Protein AF-A0A848RL17-F1 (afdb_monomer_lite)

Radius of gyration: 15.84 Å; chains: 1; bounding box: 39×20×40 Å

pLDDT: mean 93.87, std 6.32, range [52.44, 98.0]

Sequence (70 aa):
GIIENLIHKDLIRRDKKNLLVTEKGNRLVSIVEDKFKSAETTSEWEMKLAKISSGEVDKEDFLREIERSE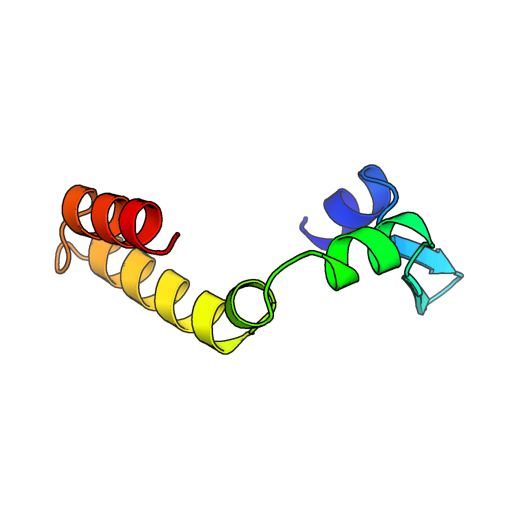

InterPro domains:
  IPR013497 DNA topoisomerase, type IA, central [PF01131] (2-63)
  IPR013497 DNA topoisomerase, type IA, central [PS52039] (1-70)
  IPR013824 DNA topoisomerase, type IA, central region, subdomain 1 [G3DSA:1.10.460.10] (1-69)
  IPR023405 DNA topoisomerase, type IA, core domain [SSF56712] (2-67)

Organism: NCBI:txid2731255

Structure (mmCIF, N/CA/C/O backbone):
data_AF-A0A848RL17-F1
#
_entry.id   AF-A0A848RL17-F1
#
loop_
_atom_site.group_PDB
_atom_site.id
_atom_site.type_symbol
_atom_site.label_atom_id
_atom_site.label_alt_id
_atom_site.label_comp_id
_atom_site.label_asym_id
_atom_site.label_entity_id
_atom_site.label_seq_id
_atom_site.pdbx_PDB_ins_code
_atom_site.Cartn_x
_atom_site.Cartn_y
_atom_site.Cartn_z
_atom_site.occupancy
_atom_site.B_iso_or_equiv
_atom_site.auth_seq_id
_atom_site.auth_comp_id
_atom_site.auth_asym_id
_atom_site.auth_atom_id
_atom_site.pdbx_PDB_model_num
ATOM 1 N N . GLY A 1 1 ? 10.066 -8.719 1.161 1.00 91.81 1 GLY A N 1
ATOM 2 C CA . GLY A 1 1 ? 9.528 -7.480 1.747 1.00 91.81 1 GLY A CA 1
ATOM 3 C C . GLY A 1 1 ? 8.647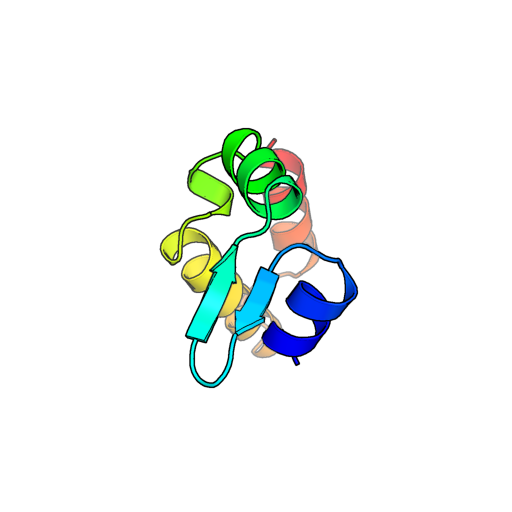 -6.773 0.737 1.00 91.81 1 GLY A C 1
ATOM 4 O O . GLY A 1 1 ? 8.317 -7.358 -0.294 1.00 91.81 1 GLY A O 1
ATOM 5 N N . ILE A 1 2 ? 8.237 -5.536 1.034 1.00 95.12 2 ILE A N 1
ATOM 6 C CA . ILE A 1 2 ? 7.336 -4.760 0.162 1.00 95.12 2 ILE A CA 1
ATOM 7 C C . ILE A 1 2 ? 7.986 -4.532 -1.212 1.00 95.12 2 ILE A C 1
ATOM 9 O O . ILE A 1 2 ? 7.359 -4.794 -2.235 1.00 95.12 2 ILE A O 1
ATOM 13 N N . ILE A 1 3 ? 9.268 -4.151 -1.247 1.00 96.06 3 ILE A N 1
ATOM 14 C CA . ILE A 1 3 ? 10.009 -3.893 -2.493 1.00 96.06 3 ILE A CA 1
ATOM 15 C C . ILE A 1 3 ? 10.099 -5.153 -3.365 1.00 96.06 3 ILE A C 1
ATOM 17 O O . ILE A 1 3 ? 9.824 -5.091 -4.562 1.00 96.06 3 ILE A O 1
ATOM 21 N N . GLU A 1 4 ? 10.439 -6.307 -2.788 1.00 96.50 4 GLU A N 1
ATOM 22 C CA . GLU A 1 4 ? 10.545 -7.563 -3.541 1.00 96.50 4 GLU A CA 1
ATOM 23 C C . GLU A 1 4 ? 9.192 -7.991 -4.116 1.00 96.50 4 GLU A C 1
ATOM 25 O O . GLU A 1 4 ? 9.140 -8.489 -5.237 1.00 96.50 4 GLU A O 1
ATOM 30 N N . ASN A 1 5 ? 8.095 -7.750 -3.390 1.00 97.31 5 ASN A N 1
ATOM 31 C CA . ASN A 1 5 ? 6.745 -8.037 -3.870 1.00 97.31 5 ASN A CA 1
ATOM 32 C C . ASN A 1 5 ? 6.365 -7.145 -5.064 1.00 97.31 5 ASN A C 1
ATOM 34 O O . ASN A 1 5 ? 5.797 -7.627 -6.041 1.00 97.31 5 ASN A O 1
ATOM 38 N N . LEU A 1 6 ? 6.718 -5.855 -5.022 1.00 97.12 6 LEU A N 1
ATOM 39 C CA . LEU A 1 6 ? 6.486 -4.935 -6.142 1.00 97.12 6 LEU A CA 1
ATOM 40 C C . LEU A 1 6 ? 7.287 -5.334 -7.392 1.00 97.12 6 LEU A C 1
ATOM 42 O O . LEU A 1 6 ? 6.762 -5.236 -8.502 1.00 97.12 6 LEU A O 1
ATOM 46 N N . ILE A 1 7 ? 8.522 -5.822 -7.217 1.00 97.12 7 ILE A N 1
ATOM 47 C CA . ILE A 1 7 ? 9.343 -6.362 -8.315 1.00 97.12 7 ILE A CA 1
ATOM 48 C C . ILE A 1 7 ? 8.735 -7.659 -8.856 1.00 97.12 7 ILE A C 1
ATOM 50 O O . ILE A 1 7 ? 8.566 -7.803 -10.063 1.00 97.12 7 ILE A O 1
ATOM 54 N N . HIS A 1 8 ? 8.356 -8.590 -7.977 1.00 97.38 8 HIS A N 1
ATOM 55 C CA . HIS A 1 8 ? 7.763 -9.872 -8.364 1.00 97.38 8 HIS A CA 1
ATOM 56 C C . HIS A 1 8 ? 6.450 -9.704 -9.146 1.00 97.38 8 HIS A C 1
ATOM 58 O O . HIS A 1 8 ? 6.181 -10.455 -10.079 1.00 97.38 8 HIS A O 1
ATOM 64 N N . LYS A 1 9 ? 5.651 -8.685 -8.806 1.00 96.88 9 LYS A N 1
ATOM 65 C CA . LYS A 1 9 ? 4.400 -8.342 -9.502 1.00 96.88 9 LYS A CA 1
ATOM 66 C C . LYS A 1 9 ? 4.593 -7.540 -10.796 1.00 96.88 9 LYS A C 1
ATOM 68 O O . LYS A 1 9 ? 3.591 -7.211 -11.442 1.00 96.88 9 LYS A O 1
ATOM 73 N N . ASP A 1 10 ? 5.834 -7.233 -11.175 1.00 97.00 10 ASP A N 1
ATOM 74 C CA . ASP A 1 10 ? 6.188 -6.415 -12.342 1.00 97.00 10 ASP A CA 1
ATOM 75 C C . ASP A 1 10 ? 5.600 -4.988 -12.288 1.00 97.00 10 ASP A C 1
ATOM 77 O O . ASP A 1 10 ? 5.181 -4.413 -13.291 1.00 97.00 10 ASP A O 1
ATOM 81 N N . LEU A 1 11 ? 5.516 -4.402 -11.087 1.00 97.50 11 LEU A N 1
ATOM 82 C CA . LEU A 1 11 ? 5.072 -3.012 -10.892 1.00 97.50 11 LEU A CA 1
ATOM 83 C C . LEU A 1 11 ? 6.253 -2.033 -10.893 1.00 97.50 11 LEU A C 1
ATOM 85 O O . LEU A 1 11 ? 6.128 -0.889 -11.330 1.00 97.50 11 LEU A O 1
ATOM 89 N N . ILE A 1 12 ? 7.412 -2.498 -10.427 1.00 97.56 12 ILE A N 1
ATOM 90 C CA . ILE A 1 12 ? 8.688 -1.782 -10.481 1.00 97.56 12 ILE A CA 1
ATOM 91 C C . ILE A 1 12 ? 9.790 -2.745 -10.932 1.00 97.56 12 ILE A C 1
ATOM 93 O O . ILE A 1 12 ? 9.685 -3.954 -10.745 1.00 97.56 12 ILE A O 1
ATOM 97 N N . ARG A 1 13 ? 10.887 -2.214 -11.466 1.00 97.00 13 ARG A N 1
ATOM 98 C CA . ARG A 1 13 ? 12.092 -2.975 -11.819 1.00 97.00 13 ARG A CA 1
ATOM 99 C C . ARG A 1 13 ? 13.333 -2.327 -11.223 1.00 97.00 13 ARG A C 1
ATOM 101 O O . ARG A 1 13 ? 13.380 -1.112 -11.037 1.00 97.00 13 ARG A O 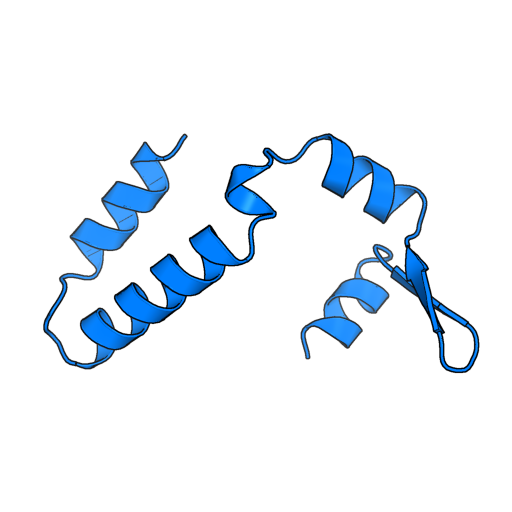1
ATOM 108 N N . ARG A 1 14 ? 14.352 -3.137 -10.945 1.00 96.94 14 ARG A N 1
ATOM 109 C CA . ARG A 1 14 ? 15.644 -2.644 -10.461 1.00 96.94 14 ARG A CA 1
ATOM 110 C C . ARG A 1 14 ? 16.572 -2.381 -11.642 1.00 96.94 14 ARG A C 1
ATOM 112 O O . ARG A 1 14 ? 16.826 -3.281 -12.434 1.00 96.94 14 ARG A O 1
ATOM 119 N N . ASP A 1 15 ? 17.094 -1.165 -11.719 1.00 96.12 15 ASP A N 1
ATOM 120 C CA . ASP A 1 15 ? 18.163 -0.783 -12.638 1.00 96.12 15 ASP A CA 1
ATOM 121 C C . ASP A 1 15 ? 19.367 -0.314 -11.818 1.00 96.12 15 ASP A C 1
ATOM 123 O O . ASP A 1 15 ? 19.400 0.799 -11.288 1.00 96.12 15 ASP A O 1
ATOM 127 N N . LYS A 1 16 ? 20.348 -1.206 -11.640 1.00 93.81 16 LYS A N 1
ATOM 128 C CA . LYS A 1 16 ? 21.494 -1.007 -10.738 1.00 93.81 16 LYS A CA 1
ATOM 129 C C . LYS A 1 16 ? 21.032 -0.651 -9.312 1.00 93.81 16 LYS A C 1
ATOM 131 O O . LYS A 1 16 ? 20.502 -1.507 -8.607 1.00 93.81 16 LYS A O 1
ATOM 136 N N . LYS A 1 17 ? 21.255 0.596 -8.880 1.00 94.69 17 LYS A N 1
ATOM 137 C CA . LYS A 1 17 ? 20.862 1.127 -7.563 1.00 94.69 17 LYS A CA 1
ATOM 138 C C . LYS A 1 17 ? 19.518 1.868 -7.587 1.00 94.69 17 LYS A C 1
ATOM 140 O O . LYS A 1 17 ? 19.081 2.338 -6.544 1.00 94.69 17 LYS A O 1
ATOM 145 N N . ASN A 1 18 ? 18.869 1.957 -8.746 1.00 96.00 18 ASN A N 1
ATOM 146 C CA . ASN A 1 18 ? 17.608 2.661 -8.930 1.00 96.00 18 ASN A CA 1
ATOM 147 C C . ASN A 1 18 ? 16.433 1.682 -8.991 1.00 96.00 18 ASN A C 1
ATOM 149 O O . ASN A 1 18 ? 16.564 0.544 -9.453 1.00 96.00 18 ASN A O 1
ATOM 153 N N . LEU A 1 19 ? 15.266 2.154 -8.560 1.00 97.25 19 LEU A N 1
ATOM 154 C CA . LEU A 1 19 ? 13.982 1.504 -8.794 1.00 97.25 19 LEU A CA 1
ATOM 155 C C . LEU A 1 19 ? 13.220 2.338 -9.821 1.00 97.25 19 LEU A C 1
ATOM 157 O O . LEU A 1 19 ? 13.021 3.533 -9.624 1.00 97.25 19 LEU A O 1
ATOM 161 N N . LEU A 1 20 ? 12.829 1.708 -10.923 1.00 97.69 20 LEU A N 1
ATOM 162 C CA . LEU A 1 20 ? 12.079 2.342 -12.001 1.00 97.69 20 LEU A CA 1
ATOM 163 C C . LEU A 1 20 ? 10.676 1.746 -12.047 1.00 97.69 20 LEU A C 1
ATOM 165 O O . LEU A 1 20 ? 10.520 0.526 -11.984 1.00 97.69 20 LEU A O 1
ATOM 169 N N . VAL A 1 21 ? 9.663 2.596 -12.185 1.00 97.19 21 VAL A N 1
ATOM 170 C CA . VAL A 1 21 ? 8.283 2.148 -12.387 1.00 97.19 21 VAL A CA 1
ATOM 171 C C . VAL A 1 21 ? 8.135 1.488 -13.761 1.00 97.19 21 VAL A C 1
ATOM 173 O O . VAL A 1 21 ? 8.757 1.916 -14.738 1.00 97.19 21 VAL A O 1
ATOM 176 N N . THR A 1 22 ? 7.347 0.418 -13.840 1.00 98.00 22 THR A N 1
ATOM 177 C CA . THR A 1 22 ? 6.985 -0.200 -15.123 1.00 98.00 22 THR A CA 1
ATOM 178 C C . THR A 1 22 ? 5.757 0.492 -15.710 1.00 98.00 22 THR A C 1
ATOM 180 O O . THR A 1 22 ? 5.016 1.192 -15.020 1.00 98.00 22 THR A O 1
ATOM 183 N N . GLU A 1 23 ? 5.481 0.270 -16.992 1.00 97.19 23 GLU A N 1
ATOM 184 C CA . GLU A 1 23 ? 4.249 0.768 -17.613 1.00 97.19 23 GLU A CA 1
ATOM 185 C C . GLU A 1 23 ? 2.992 0.211 -16.908 1.00 97.19 23 GLU A C 1
ATOM 187 O O . GLU A 1 23 ? 2.005 0.919 -16.708 1.00 97.19 23 GLU A O 1
ATOM 192 N N . LYS A 1 24 ? 3.055 -1.050 -16.457 1.00 97.12 24 LYS A N 1
ATOM 193 C CA . LYS A 1 24 ? 2.015 -1.696 -15.648 1.00 97.12 24 LYS A CA 1
ATOM 194 C C . LYS A 1 24 ? 1.835 -1.001 -14.296 1.00 97.12 24 LYS A C 1
ATOM 196 O O . LYS A 1 24 ? 0.699 -0.726 -13.916 1.00 97.12 24 LYS A O 1
ATOM 201 N N . GLY A 1 25 ? 2.932 -0.694 -13.602 1.00 96.81 25 GLY A N 1
ATOM 202 C CA . GLY A 1 25 ? 2.912 0.059 -12.347 1.00 96.81 25 GLY A CA 1
ATOM 203 C C . GLY A 1 25 ? 2.281 1.440 -12.512 1.00 96.81 25 GLY A C 1
ATOM 204 O O . GLY A 1 25 ? 1.384 1.793 -11.752 1.00 96.81 25 GLY A O 1
ATOM 205 N N . ASN A 1 26 ? 2.668 2.178 -13.556 1.00 96.75 26 ASN A N 1
ATOM 206 C CA . ASN A 1 26 ? 2.092 3.491 -13.854 1.00 96.75 26 ASN A CA 1
ATOM 207 C C . ASN A 1 26 ? 0.588 3.423 -14.131 1.00 96.75 26 ASN A C 1
ATOM 209 O O . ASN A 1 26 ? -0.168 4.214 -13.571 1.00 96.75 26 ASN A O 1
ATOM 213 N N . ARG A 1 27 ? 0.135 2.464 -14.949 1.00 97.00 27 ARG A N 1
ATOM 214 C CA . ARG A 1 27 ? -1.301 2.267 -15.204 1.00 97.00 27 ARG A CA 1
ATOM 215 C C . ARG A 1 27 ? -2.068 1.976 -13.919 1.00 97.00 27 ARG A C 1
ATOM 217 O O . ARG A 1 27 ? -3.089 2.609 -13.679 1.00 97.00 27 ARG A O 1
ATOM 224 N N . LEU A 1 28 ? -1.561 1.075 -13.077 1.00 95.38 28 LEU A N 1
ATOM 225 C CA . LEU A 1 28 ? -2.198 0.757 -11.800 1.00 95.38 28 LEU A CA 1
ATOM 226 C C . LEU A 1 28 ? -2.322 2.004 -10.917 1.00 95.38 28 LEU A C 1
ATOM 228 O O . LEU A 1 28 ? -3.405 2.322 -10.443 1.00 95.38 28 LEU A O 1
ATOM 232 N N . VAL A 1 29 ? -1.231 2.748 -10.743 1.00 93.44 29 VAL A N 1
ATOM 233 C CA . VAL A 1 29 ? -1.240 3.965 -9.922 1.00 93.44 29 VAL A CA 1
ATOM 234 C C . VAL A 1 29 ? -2.154 5.042 -10.518 1.00 93.44 29 VAL A C 1
ATOM 236 O O . VAL A 1 29 ? -2.728 5.820 -9.768 1.00 93.44 29 VAL A O 1
ATOM 239 N N . SER A 1 30 ? -2.354 5.085 -11.838 1.00 94.12 30 SER A N 1
ATOM 240 C CA . SER A 1 30 ? -3.259 6.063 -12.459 1.00 94.12 30 SER A CA 1
ATOM 241 C C . SER A 1 30 ? -4.749 5.805 -12.213 1.00 94.12 30 SER A C 1
ATOM 243 O O . SER A 1 30 ? -5.517 6.760 -12.233 1.00 94.12 30 SER A O 1
ATOM 245 N N . ILE A 1 31 ? -5.160 4.553 -11.972 1.00 95.56 31 ILE A N 1
ATOM 246 C CA . ILE A 1 31 ? -6.580 4.189 -11.795 1.00 95.56 31 ILE A CA 1
ATOM 247 C C . ILE A 1 31 ? -7.014 4.103 -10.331 1.00 95.56 31 ILE A C 1
ATOM 249 O O . ILE A 1 31 ? -8.204 4.122 -10.045 1.00 95.56 31 ILE A O 1
ATOM 253 N N . VAL A 1 32 ? -6.062 3.969 -9.407 1.00 93.44 32 VAL A N 1
ATOM 254 C CA . VAL A 1 32 ? -6.345 3.972 -7.967 1.00 93.44 32 VAL A CA 1
ATOM 255 C C . VAL A 1 32 ? -6.728 5.396 -7.547 1.00 93.44 32 VAL A C 1
ATOM 257 O O . VAL A 1 32 ? -6.224 6.363 -8.117 1.00 93.44 32 VAL A O 1
ATOM 260 N N . GLU A 1 33 ? -7.594 5.562 -6.553 1.00 93.19 33 GLU A N 1
ATOM 261 C CA . GLU A 1 33 ? -7.915 6.888 -6.010 1.00 93.19 33 GLU A CA 1
ATOM 262 C C . GLU A 1 33 ? -6.765 7.447 -5.165 1.00 93.19 33 GLU A C 1
ATOM 264 O O . GLU A 1 33 ? -6.014 6.704 -4.530 1.00 93.19 33 GLU A O 1
ATOM 269 N N . ASP A 1 34 ? -6.617 8.771 -5.126 1.00 91.81 34 ASP A N 1
ATOM 270 C CA . ASP A 1 34 ? -5.479 9.410 -4.453 1.00 91.81 34 ASP A CA 1
ATOM 271 C C . ASP A 1 34 ? -5.451 9.157 -2.944 1.00 91.81 34 ASP A C 1
ATOM 273 O O . ASP A 1 34 ? -4.371 9.006 -2.369 1.00 91.81 34 ASP A O 1
ATOM 277 N N . LYS A 1 35 ? -6.625 8.996 -2.323 1.00 90.88 35 LYS A N 1
ATOM 278 C CA . LYS A 1 35 ? -6.767 8.595 -0.919 1.00 90.88 35 LYS A CA 1
ATOM 279 C C . LYS A 1 35 ? -5.950 7.337 -0.612 1.00 90.88 35 LYS A C 1
ATOM 281 O O . LYS A 1 35 ? -5.114 7.349 0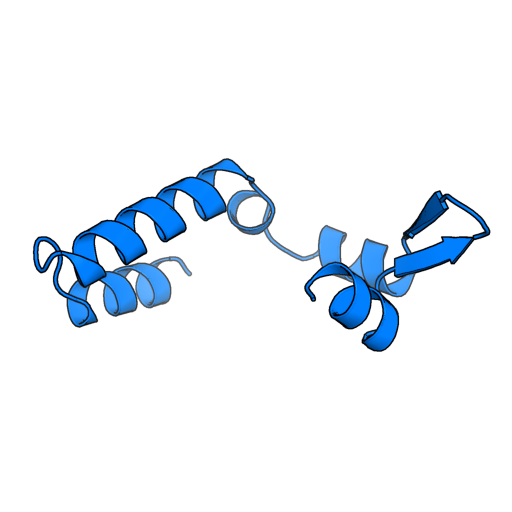.288 1.00 90.88 35 LYS A O 1
ATOM 286 N N . PHE A 1 36 ? -6.103 6.285 -1.417 1.00 89.75 36 PHE A N 1
ATOM 287 C CA . PHE A 1 36 ? -5.421 5.001 -1.209 1.00 89.75 36 PHE A CA 1
ATOM 288 C C . PHE A 1 36 ? -3.931 5.017 -1.574 1.00 89.75 36 PHE A C 1
ATOM 290 O O . PHE A 1 36 ? -3.194 4.107 -1.199 1.00 89.75 36 PHE A O 1
ATOM 297 N N . LYS A 1 37 ? -3.462 6.041 -2.295 1.00 91.44 37 LYS A N 1
ATOM 298 C CA . LYS A 1 37 ? -2.031 6.253 -2.574 1.00 91.44 37 LYS A CA 1
ATOM 299 C C . LYS A 1 37 ? -1.344 7.066 -1.481 1.00 91.44 37 LYS A C 1
ATOM 301 O O . LYS A 1 37 ? -0.117 7.173 -1.488 1.00 91.44 37 LYS A O 1
ATOM 306 N N . SER A 1 38 ? -2.116 7.692 -0.596 1.00 93.88 38 SER A N 1
ATOM 307 C CA . SER A 1 38 ? -1.592 8.647 0.366 1.00 93.88 38 SER A CA 1
ATOM 308 C C . SER A 1 38 ? -0.866 7.950 1.521 1.00 93.88 38 SER A C 1
ATOM 310 O O . SER A 1 38 ? -1.296 6.924 2.061 1.00 93.88 38 SER A O 1
ATOM 312 N N . ALA A 1 39 ? 0.253 8.548 1.935 1.00 93.69 39 ALA A N 1
ATOM 313 C CA . ALA A 1 39 ? 0.944 8.138 3.154 1.00 93.69 39 ALA A CA 1
ATOM 314 C C . ALA A 1 39 ? 0.093 8.415 4.406 1.00 93.69 39 ALA A C 1
ATOM 316 O O . ALA A 1 39 ? 0.218 7.701 5.396 1.00 93.69 39 ALA A O 1
ATOM 317 N N . GLU A 1 40 ? -0.786 9.418 4.344 1.00 94.69 40 GLU A N 1
ATOM 318 C CA . GLU A 1 40 ? -1.709 9.788 5.418 1.00 94.69 40 GLU A CA 1
ATO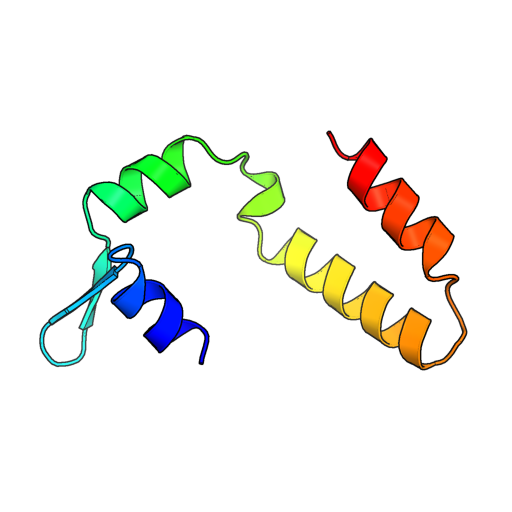M 319 C C . GLU A 1 40 ? -2.690 8.656 5.728 1.00 94.69 40 GLU A C 1
ATOM 321 O O . GLU A 1 40 ? -2.684 8.158 6.850 1.00 94.69 40 GLU A O 1
ATOM 326 N N . THR A 1 41 ? -3.431 8.150 4.734 1.00 93.56 41 THR A N 1
ATOM 327 C CA . THR A 1 41 ? -4.355 7.019 4.937 1.00 93.56 41 THR A CA 1
ATOM 328 C C . THR A 1 41 ? -3.626 5.780 5.465 1.00 93.56 41 THR A C 1
ATOM 330 O O . THR A 1 41 ? -4.121 5.112 6.371 1.00 93.56 41 THR A O 1
ATOM 333 N N . THR A 1 42 ? -2.412 5.499 4.970 1.00 94.50 42 THR A N 1
ATOM 334 C CA . THR A 1 42 ? -1.585 4.398 5.502 1.00 94.50 42 THR A CA 1
ATOM 335 C C . THR A 1 42 ? -1.243 4.623 6.979 1.00 94.50 42 THR A C 1
ATOM 337 O O . THR A 1 42 ? -1.388 3.716 7.793 1.00 94.50 42 THR A O 1
ATOM 340 N N . SER A 1 43 ? -0.833 5.839 7.349 1.00 95.75 43 SER A N 1
ATOM 341 C CA . SER A 1 43 ? -0.504 6.204 8.732 1.00 95.75 43 SER A CA 1
ATOM 342 C C . SER A 1 43 ? -1.712 6.091 9.667 1.00 95.75 43 SER A C 1
ATOM 344 O O . SER A 1 43 ? -1.588 5.603 10.791 1.00 95.75 43 SER A O 1
ATOM 346 N N . GLU A 1 44 ? -2.889 6.530 9.221 1.00 94.56 44 GLU A N 1
ATOM 347 C CA . GLU A 1 44 ? -4.130 6.422 9.991 1.00 94.56 44 GLU A CA 1
ATOM 348 C C . GLU A 1 44 ? -4.501 4.963 10.268 1.00 94.56 44 GLU A C 1
ATOM 350 O O . GLU A 1 44 ? -4.862 4.617 11.396 1.00 94.56 44 GLU A O 1
ATOM 355 N N . TRP A 1 45 ? -4.388 4.099 9.258 1.00 95.00 45 TRP A N 1
ATOM 356 C CA . TRP A 1 45 ? -4.688 2.676 9.396 1.00 95.00 45 TRP A CA 1
ATOM 357 C C . TRP A 1 45 ? -3.698 1.977 10.322 1.00 95.00 45 TRP A C 1
ATOM 359 O O . TRP A 1 45 ? -4.129 1.255 11.215 1.00 95.00 45 TRP A O 1
ATOM 369 N N . GLU A 1 46 ? -2.398 2.240 10.187 1.00 95.75 46 GLU A N 1
ATOM 370 C CA . GLU A 1 46 ? -1.376 1.700 11.096 1.00 95.75 46 GLU A CA 1
ATOM 371 C C . GLU A 1 46 ? -1.631 2.124 12.553 1.00 95.75 46 GLU A C 1
ATOM 373 O O . GLU A 1 46 ? -1.555 1.303 13.469 1.00 95.75 46 GLU A O 1
ATOM 378 N N . MET A 1 47 ? -2.036 3.379 12.788 1.00 95.62 47 MET A N 1
ATOM 379 C CA . MET A 1 47 ? -2.423 3.837 14.126 1.00 95.62 47 MET A CA 1
ATOM 380 C C . MET A 1 47 ? -3.653 3.087 14.660 1.00 95.62 47 MET A C 1
ATOM 382 O O . MET A 1 47 ? -3.689 2.724 15.838 1.00 95.62 47 MET A O 1
ATOM 386 N N . LYS A 1 48 ? -4.671 2.848 13.826 1.00 94.56 48 LYS A N 1
ATOM 387 C CA . LYS A 1 48 ? -5.862 2.082 14.231 1.00 94.56 48 LYS A CA 1
ATOM 388 C C . LYS A 1 48 ? -5.522 0.625 14.515 1.00 94.56 48 LYS A C 1
ATOM 390 O O . LYS A 1 48 ? -5.949 0.104 15.538 1.00 94.56 48 LYS A O 1
ATOM 395 N N . LEU A 1 49 ? -4.699 -0.003 13.680 1.00 96.25 49 LEU A N 1
ATOM 396 C CA . LEU A 1 49 ? -4.200 -1.360 13.898 1.00 96.25 49 LEU A CA 1
ATOM 397 C C . LEU A 1 49 ? -3.423 -1.470 15.218 1.00 96.25 49 LEU A C 1
ATOM 399 O O . LEU A 1 49 ? -3.634 -2.420 15.972 1.00 96.25 49 LEU A O 1
ATOM 403 N N . ALA A 1 50 ? -2.600 -0.472 15.554 1.00 96.81 50 ALA A N 1
ATOM 404 C CA . ALA A 1 50 ? -1.923 -0.409 16.848 1.00 96.81 50 ALA A CA 1
ATOM 405 C C . ALA A 1 50 ? -2.920 -0.333 18.020 1.00 96.81 50 ALA A C 1
ATOM 407 O O . ALA A 1 50 ? -2.784 -1.093 18.979 1.00 96.81 50 ALA A O 1
ATOM 408 N N . LYS A 1 51 ? -3.962 0.503 17.917 1.00 96.19 51 LYS A N 1
ATOM 409 C CA . LYS A 1 51 ? -5.034 0.601 18.928 1.00 96.19 51 LYS A CA 1
ATOM 410 C C . LYS A 1 51 ? -5.871 -0.673 19.054 1.00 96.19 51 LYS A C 1
ATOM 412 O O . LYS A 1 51 ? -6.299 -1.027 20.147 1.00 96.19 51 LYS A O 1
ATOM 417 N N . ILE A 1 52 ? -6.091 -1.391 17.954 1.00 96.38 52 ILE A N 1
ATOM 418 C CA . ILE A 1 52 ? -6.732 -2.713 17.989 1.00 96.38 52 ILE A CA 1
ATOM 419 C C . ILE A 1 52 ? -5.847 -3.690 18.769 1.00 96.38 52 ILE A C 1
ATOM 421 O O . ILE A 1 52 ? -6.344 -4.438 19.606 1.00 96.38 52 ILE A O 1
ATOM 425 N N . SER A 1 53 ? -4.527 -3.654 18.553 1.00 95.00 53 SER A N 1
ATOM 426 C CA . SER A 1 53 ? -3.587 -4.519 19.277 1.00 95.00 53 SER A CA 1
ATOM 427 C C . SER A 1 53 ? -3.539 -4.237 20.785 1.00 95.00 53 SER A C 1
ATOM 429 O O . SER A 1 53 ? -3.330 -5.166 21.564 1.00 95.00 53 SER A O 1
ATOM 431 N N . SER A 1 54 ? -3.776 -2.986 21.201 1.00 96.44 54 SER A N 1
ATOM 432 C CA . SER A 1 54 ? -3.887 -2.600 22.614 1.00 96.44 54 SER A CA 1
ATOM 433 C C . SER A 1 54 ? -5.289 -2.813 23.202 1.00 96.44 54 SER A C 1
ATOM 435 O O . SER A 1 54 ? -5.464 -2.657 24.409 1.00 96.44 54 SER A O 1
ATOM 437 N N . GLY A 1 55 ? -6.275 -3.209 22.387 1.00 93.69 55 GLY A N 1
ATOM 438 C CA . GLY A 1 55 ? -7.661 -3.437 22.808 1.00 93.69 55 GLY A CA 1
ATOM 439 C C . GLY A 1 55 ? -8.508 -2.166 22.950 1.00 93.69 55 GLY A C 1
ATOM 440 O O . GLY A 1 55 ? -9.598 -2.223 23.511 1.00 93.69 55 GLY A O 1
ATOM 441 N N . GLU A 1 56 ? -8.026 -1.022 22.459 1.00 93.50 56 GLU A N 1
ATOM 442 C CA . GLU A 1 56 ? -8.716 0.276 22.528 1.00 93.50 56 GLU A CA 1
ATOM 443 C C . GLU A 1 56 ? -9.754 0.475 21.413 1.00 93.50 56 GLU A C 1
ATOM 445 O O . GLU A 1 56 ? -10.646 1.313 21.538 1.00 93.50 56 GLU A O 1
ATOM 450 N N . VAL A 1 57 ? -9.624 -0.261 20.308 1.00 93.12 57 VAL A N 1
ATOM 451 C CA . VAL A 1 57 ? -10.520 -0.193 19.145 1.00 93.12 57 VAL A CA 1
ATOM 452 C C . VAL A 1 57 ? -10.985 -1.599 18.791 1.00 93.12 57 VAL A C 1
ATOM 454 O O . VAL A 1 57 ? -10.183 -2.533 18.755 1.00 93.12 57 VAL A O 1
ATOM 457 N N . ASP A 1 58 ? -12.278 -1.741 18.504 1.00 95.06 58 ASP A N 1
ATOM 458 C CA . ASP A 1 58 ? -12.845 -3.000 18.038 1.00 95.06 58 ASP A CA 1
ATOM 459 C C . ASP A 1 58 ? -12.466 -3.270 16.572 1.00 95.06 58 ASP A C 1
ATOM 461 O O . ASP A 1 58 ? -12.530 -2.396 15.701 1.00 95.06 58 ASP A O 1
ATOM 465 N N . LYS A 1 59 ? -12.052 -4.508 16.297 1.00 94.50 59 LYS A N 1
ATOM 466 C CA . LYS A 1 59 ? -11.616 -4.934 14.965 1.00 94.50 59 LYS A CA 1
ATOM 467 C C . LYS A 1 59 ? -12.764 -4.912 13.950 1.00 94.50 59 LYS A C 1
ATOM 469 O O . LYS A 1 59 ? -12.533 -4.559 12.795 1.00 94.50 59 LYS A O 1
ATOM 474 N N . GLU A 1 60 ? -13.968 -5.312 14.347 1.00 95.31 60 GLU A N 1
ATOM 475 C CA . GLU A 1 60 ? -15.120 -5.399 13.448 1.00 95.31 60 GLU A CA 1
ATOM 476 C C . GLU A 1 60 ? -15.599 -4.005 13.041 1.00 95.31 60 GLU A C 1
ATOM 478 O O . GLU A 1 60 ? -15.953 -3.787 11.881 1.00 95.31 60 GLU A O 1
ATOM 483 N N . ASP A 1 61 ? -15.532 -3.034 13.952 1.00 93.44 61 ASP A N 1
ATOM 484 C CA . ASP A 1 61 ? -15.828 -1.637 13.626 1.00 93.44 61 ASP A CA 1
ATOM 485 C C . ASP A 1 61 ? -14.823 -1.056 12.620 1.00 93.44 61 ASP A C 1
ATOM 487 O O . ASP A 1 61 ? -15.227 -0.385 11.667 1.00 93.44 61 ASP A O 1
ATOM 491 N N . PHE A 1 62 ? -13.531 -1.373 12.758 1.00 93.88 62 PHE A N 1
ATOM 492 C CA . PHE A 1 62 ? -12.521 -0.967 11.775 1.00 93.88 62 PHE A CA 1
ATOM 493 C C . PHE A 1 62 ? -12.742 -1.612 10.397 1.00 93.88 62 PHE A C 1
ATOM 495 O O . PHE A 1 62 ? -12.626 -0.937 9.375 1.00 93.88 62 PHE A O 1
ATOM 502 N N . LEU A 1 63 ? -13.110 -2.896 10.343 1.00 93.62 63 LEU A N 1
ATOM 503 C CA . LEU A 1 63 ? -13.418 -3.567 9.074 1.00 93.62 63 LEU A CA 1
ATOM 504 C C . LEU A 1 63 ? -14.643 -2.956 8.380 1.00 93.62 63 LEU A C 1
ATOM 506 O O . LEU A 1 63 ? -14.600 -2.712 7.175 1.00 93.62 63 LEU A O 1
ATOM 510 N N . ARG A 1 64 ? -15.699 -2.633 9.138 1.00 94.31 64 ARG A N 1
ATOM 511 C CA . ARG A 1 64 ? -16.884 -1.936 8.606 1.00 94.31 64 ARG A CA 1
ATOM 512 C C . ARG A 1 64 ? -16.554 -0.549 8.069 1.00 94.31 64 ARG A C 1
ATOM 514 O O . ARG A 1 64 ? -17.178 -0.112 7.107 1.00 94.31 64 ARG A O 1
ATOM 521 N N . GLU A 1 65 ? -15.621 0.159 8.699 1.00 90.88 65 GLU A N 1
ATOM 522 C CA . GLU A 1 65 ? -15.149 1.451 8.204 1.00 90.88 65 GLU A CA 1
ATOM 523 C C . GLU A 1 65 ? -14.462 1.304 6.843 1.00 90.88 65 GLU A C 1
ATOM 525 O O . GLU A 1 65 ? -14.762 2.075 5.934 1.00 90.88 65 GLU A O 1
ATOM 530 N N . ILE A 1 66 ? -13.590 0.301 6.687 1.00 90.12 66 ILE A N 1
ATOM 531 C CA . ILE A 1 66 ? -12.909 0.027 5.415 1.00 90.12 66 ILE A CA 1
ATOM 532 C C . ILE A 1 66 ? -13.926 -0.343 4.330 1.00 90.12 66 ILE A C 1
ATOM 534 O O . ILE A 1 66 ? -13.876 0.236 3.248 1.00 90.12 66 ILE A O 1
ATOM 538 N N . GLU A 1 67 ? -14.874 -1.241 4.612 1.00 88.88 67 GLU A N 1
ATOM 539 C CA . GLU A 1 67 ? -15.918 -1.626 3.646 1.00 88.88 67 GLU A CA 1
ATOM 540 C C . GLU A 1 67 ? -16.799 -0.447 3.225 1.00 88.88 67 GLU A C 1
ATOM 542 O O . GLU A 1 67 ? -17.177 -0.337 2.066 1.00 88.88 67 GLU A O 1
ATOM 547 N N . ARG A 1 68 ? -17.120 0.464 4.149 1.00 84.38 68 ARG A N 1
ATOM 548 C CA . ARG A 1 68 ? -17.907 1.671 3.843 1.00 84.38 68 ARG A CA 1
ATOM 549 C C . ARG A 1 68 ? -17.099 2.783 3.188 1.00 84.38 68 ARG A C 1
ATOM 551 O O . ARG A 1 68 ? -17.677 3.815 2.866 1.00 84.38 68 ARG A O 1
ATOM 558 N N . SER A 1 69 ? -15.783 2.625 3.079 1.00 69.25 69 SER A N 1
ATOM 559 C CA . SER A 1 69 ? -14.905 3.637 2.497 1.00 69.25 69 SER A CA 1
ATOM 560 C C . SER A 1 69 ? -14.812 3.575 0.966 1.00 69.25 69 SER A C 1
ATOM 562 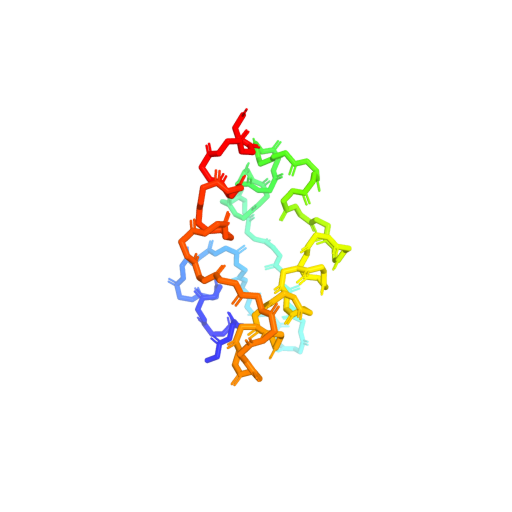O O . SER A 1 69 ? -13.998 4.319 0.412 1.00 69.25 69 SER A O 1
ATOM 564 N N . GLU A 1 70 ? -15.651 2.733 0.341 1.00 52.44 70 GLU A N 1
ATOM 565 C CA . GLU A 1 70 ? -16.032 2.733 -1.084 1.00 52.44 70 GLU A CA 1
ATOM 566 C C . GLU A 1 70 ? -16.933 3.918 -1.476 1.00 52.44 70 GLU A C 1
ATOM 568 O O . GLU A 1 70 ? -17.801 4.325 -0.665 1.00 52.44 70 GLU A O 1
#

Foldseek 3Di:
DVVVVCVVVQQWHDDPPDIGGDPVVVVVVVPDDVCVVDPVNVVVVVVQVVCVVVVNDDPVVVVVVVVVVD

Secondary structure (DSSP, 8-state):
-HHHHHHHTTSEEEETTEEEE-HHHHHHHHHS-HHHH-HHHHHHHHHHHHHHHTTSS-HHHHHHHHHTT-